Protein AF-A0A3T0N1G4-F1 (afdb_monomer_lite)

Organism: NCBI:txid2483033

pLDDT: mean 79.27, std 20.39, range [36.25, 96.81]

Foldseek 3Di:
DDQAALCNLVVLCVVLVHDQQLLCVQLVHDSCPNVCRNVVVDVDDDSSSSVSSVLLSVLLVVLCVVPVPDDNVVSSVSSSVSRDPVRCVNVPPPPPPPPDDDDDDDDDDDD

Secondary structure (DSSP, 8-state):
-PPPPHHHHHHHHHHHT--HHHHHHHTT--TTHHHHHHTT--SS--HHHHHHHHHHHHHHHHHHHH-TTS-HHHHHHHHHHHS-GGGGGGTTTSSSSSSS-----------

Radius of gyration: 19.56 Å; chains: 1; bounding box: 70×27×49 Å

Structure (mmCIF, N/CA/C/O backbone):
data_AF-A0A3T0N1G4-F1
#
_entry.id   AF-A0A3T0N1G4-F1
#
loop_
_atom_site.group_PDB
_atom_site.id
_atom_site.type_symbol
_atom_site.label_atom_id
_atom_site.label_alt_id
_atom_site.label_comp_id
_atom_site.label_asym_id
_atom_site.label_entity_id
_atom_site.label_seq_id
_atom_site.pdbx_PDB_ins_code
_atom_site.Cartn_x
_atom_site.Cartn_y
_atom_site.Cartn_z
_atom_site.occupancy
_atom_site.B_iso_or_equiv
_atom_site.auth_seq_id
_atom_site.auth_comp_id
_atom_site.auth_asym_id
_atom_site.auth_atom_id
_atom_site.pdbx_PDB_model_num
ATOM 1 N N . MET A 1 1 ? 14.052 12.418 0.357 1.00 53.47 1 MET A N 1
ATOM 2 C CA . MET A 1 1 ? 12.933 11.473 0.571 1.00 53.47 1 MET A CA 1
ATOM 3 C C . MET A 1 1 ? 13.498 10.068 0.515 1.00 53.47 1 MET A C 1
ATOM 5 O O . MET A 1 1 ? 14.041 9.711 -0.522 1.00 53.47 1 MET A O 1
ATOM 9 N N . THR A 1 2 ? 13.419 9.300 1.600 1.00 62.97 2 THR A N 1
ATOM 10 C CA . THR A 1 2 ? 13.808 7.882 1.584 1.00 62.97 2 THR A CA 1
ATOM 11 C C . THR A 1 2 ? 12.730 7.099 0.843 1.00 62.97 2 THR A C 1
ATOM 13 O O . THR A 1 2 ? 11.551 7.181 1.194 1.00 62.97 2 THR A O 1
ATOM 16 N N . LEU A 1 3 ? 13.114 6.417 -0.234 1.00 82.12 3 LEU A N 1
ATOM 17 C CA . LEU A 1 3 ? 12.211 5.560 -0.995 1.00 82.12 3 LEU A CA 1
ATOM 18 C C . LEU A 1 3 ? 11.958 4.280 -0.193 1.00 82.12 3 LEU A C 1
ATOM 20 O O . LEU A 1 3 ? 12.891 3.723 0.374 1.00 82.12 3 LEU A O 1
ATOM 24 N N . ILE A 1 4 ? 10.700 3.842 -0.127 1.00 91.38 4 ILE A N 1
ATOM 25 C CA . ILE A 1 4 ? 10.314 2.659 0.647 1.00 91.38 4 ILE A CA 1
ATOM 26 C C . ILE A 1 4 ? 10.863 1.382 0.002 1.00 91.38 4 ILE A C 1
ATOM 28 O O . ILE A 1 4 ? 10.738 1.198 -1.212 1.00 91.38 4 ILE A O 1
ATOM 32 N N . THR A 1 5 ? 11.435 0.490 0.806 1.00 93.25 5 THR A N 1
ATOM 33 C CA . THR A 1 5 ? 11.871 -0.838 0.350 1.00 93.25 5 THR A CA 1
ATOM 34 C C . THR A 1 5 ? 10.723 -1.864 0.390 1.00 93.25 5 THR A C 1
ATOM 36 O O . THR A 1 5 ? 9.736 -1.667 1.110 1.00 93.25 5 THR A O 1
ATOM 39 N N . PRO A 1 6 ? 10.824 -2.992 -0.339 1.00 94.50 6 PRO A N 1
ATOM 40 C CA . PRO A 1 6 ? 9.862 -4.099 -0.261 1.00 94.50 6 PRO A CA 1
ATOM 41 C C . PRO A 1 6 ? 9.600 -4.607 1.165 1.00 94.50 6 PRO A C 1
ATOM 43 O O . PRO A 1 6 ? 8.447 -4.802 1.570 1.00 94.50 6 PRO A O 1
ATOM 46 N N . GLN A 1 7 ? 10.662 -4.759 1.960 1.00 94.75 7 GLN A N 1
ATOM 47 C CA . GLN A 1 7 ? 10.570 -5.233 3.339 1.00 94.75 7 GLN A CA 1
ATOM 48 C C . GLN A 1 7 ? 9.890 -4.201 4.250 1.00 94.75 7 GLN A C 1
ATOM 50 O O . GLN A 1 7 ? 9.004 -4.548 5.034 1.00 94.75 7 GLN A O 1
ATOM 55 N N . GLU A 1 8 ? 10.238 -2.919 4.115 1.00 94.56 8 GLU A N 1
ATOM 56 C CA . GLU A 1 8 ? 9.575 -1.837 4.852 1.00 94.56 8 GLU A CA 1
ATOM 57 C C . GLU A 1 8 ? 8.087 -1.735 4.507 1.00 94.56 8 GLU A C 1
ATOM 59 O O . GLU A 1 8 ? 7.260 -1.564 5.408 1.00 94.56 8 GLU A O 1
ATOM 64 N N . CYS A 1 9 ? 7.735 -1.873 3.224 1.00 95.56 9 CYS A N 1
ATOM 65 C CA . CYS A 1 9 ? 6.347 -1.902 2.768 1.00 95.56 9 CYS A CA 1
ATOM 66 C C . CYS A 1 9 ? 5.580 -3.049 3.428 1.00 95.56 9 CYS A C 1
ATOM 68 O O . CYS A 1 9 ? 4.540 -2.812 4.046 1.00 95.56 9 CYS A O 1
ATOM 70 N N . THR A 1 10 ? 6.139 -4.260 3.387 1.00 96.69 10 THR A N 1
ATOM 71 C CA . THR A 1 10 ? 5.539 -5.452 4.000 1.00 96.69 10 THR A CA 1
ATOM 72 C C . THR A 1 10 ? 5.291 -5.248 5.493 1.00 96.69 10 THR A C 1
ATOM 74 O O . THR A 1 10 ? 4.183 -5.486 5.983 1.00 96.69 10 THR A O 1
ATOM 77 N N . ASN A 1 11 ? 6.301 -4.766 6.219 1.00 96.19 11 ASN A N 1
ATOM 78 C CA . ASN A 1 11 ? 6.227 -4.576 7.665 1.00 96.19 11 ASN A CA 1
ATOM 79 C C . ASN A 1 11 ? 5.189 -3.517 8.046 1.00 96.19 11 ASN A C 1
ATOM 81 O O . ASN A 1 11 ? 4.329 -3.772 8.893 1.00 96.19 11 ASN A O 1
ATOM 85 N N . LYS A 1 12 ? 5.219 -2.346 7.396 1.00 95.75 12 LYS A N 1
ATOM 86 C CA . LYS A 1 12 ? 4.255 -1.267 7.659 1.00 95.75 12 LYS A CA 1
ATOM 87 C C . LYS A 1 12 ? 2.833 -1.693 7.321 1.00 95.75 12 LYS A C 1
ATOM 89 O O . LYS A 1 12 ? 1.934 -1.524 8.143 1.00 95.75 12 LYS A O 1
ATOM 94 N N . ARG A 1 13 ? 2.628 -2.302 6.150 1.00 96.31 13 ARG A N 1
ATOM 95 C CA . ARG A 1 13 ? 1.311 -2.765 5.707 1.00 96.31 13 ARG A CA 1
ATOM 96 C C . ARG A 1 13 ? 0.714 -3.775 6.689 1.00 96.31 13 ARG A C 1
ATOM 98 O O . ARG A 1 13 ? -0.443 -3.627 7.084 1.00 96.31 13 ARG A O 1
ATOM 105 N N . ARG A 1 14 ? 1.499 -4.773 7.112 1.00 96.06 14 ARG A N 1
ATOM 106 C CA . ARG A 1 14 ? 1.060 -5.793 8.081 1.00 96.06 14 ARG A CA 1
ATOM 107 C C . ARG A 1 14 ? 0.767 -5.194 9.454 1.00 96.06 14 ARG A C 1
ATOM 109 O O . ARG A 1 14 ? -0.271 -5.510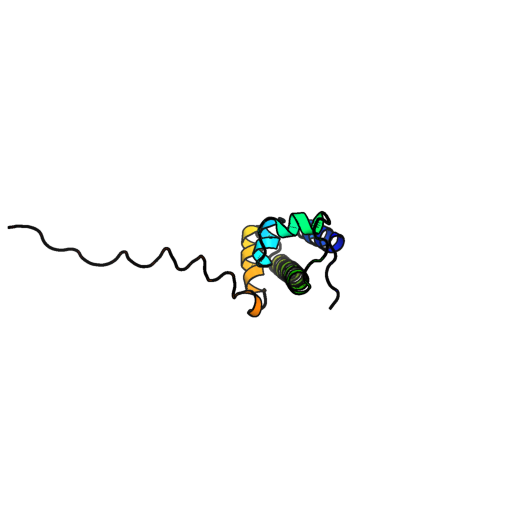 10.021 1.00 96.06 14 ARG A O 1
ATOM 116 N N . LYS A 1 15 ? 1.614 -4.284 9.948 1.00 94.94 15 LYS A N 1
ATOM 117 C CA . LYS A 1 15 ? 1.386 -3.569 11.217 1.00 94.94 15 LYS A CA 1
ATOM 118 C C . LYS A 1 15 ? 0.084 -2.760 11.195 1.00 94.94 15 LYS A C 1
ATOM 120 O O . LYS A 1 15 ? -0.643 -2.714 12.185 1.00 94.94 15 LYS A O 1
ATOM 125 N N . LEU A 1 16 ? -0.224 -2.127 10.065 1.00 92.12 16 LEU A N 1
ATOM 126 C CA . LEU A 1 16 ? -1.449 -1.346 9.896 1.00 92.12 16 LEU A CA 1
ATOM 127 C C . LEU A 1 16 ? -2.685 -2.221 9.629 1.00 92.12 16 LEU A C 1
ATOM 129 O O . LEU A 1 16 ? -3.798 -1.757 9.872 1.00 92.12 16 LEU A O 1
ATOM 133 N N . GLY A 1 17 ? -2.502 -3.478 9.214 1.00 93.38 17 GLY A N 1
ATOM 134 C CA . GLY A 1 17 ? -3.589 -4.397 8.866 1.00 93.38 17 GLY A CA 1
ATOM 135 C C . GLY A 1 17 ? -4.186 -4.137 7.480 1.00 93.38 17 GLY A C 1
ATOM 136 O O . GLY A 1 17 ? -5.332 -4.493 7.232 1.00 93.38 17 GLY A O 1
ATOM 137 N N . ILE A 1 18 ? -3.435 -3.500 6.575 1.00 94.12 18 ILE A N 1
ATOM 138 C CA . ILE A 1 18 ? -3.940 -3.107 5.253 1.00 94.12 18 ILE A CA 1
ATOM 139 C C . ILE A 1 18 ? -3.830 -4.297 4.277 1.00 94.12 18 ILE A C 1
ATOM 141 O O . ILE A 1 18 ? -2.746 -4.879 4.119 1.00 94.12 18 ILE A O 1
ATOM 145 N N . PRO A 1 19 ? -4.906 -4.674 3.566 1.00 94.81 19 PRO A N 1
ATOM 146 C CA . PRO A 1 19 ? -4.824 -5.635 2.467 1.00 94.81 19 PRO A CA 1
ATOM 147 C C . PRO A 1 19 ? -3.948 -5.117 1.317 1.00 94.81 19 PRO A C 1
ATOM 149 O O . PRO A 1 19 ? -3.937 -3.926 1.016 1.00 94.81 19 PRO A O 1
ATOM 152 N N . GLN A 1 20 ? -3.237 -6.005 0.615 1.00 95.88 20 GLN A N 1
ATOM 153 C CA . GLN A 1 20 ? -2.411 -5.601 -0.537 1.00 95.88 20 GLN A CA 1
ATOM 154 C C . GLN A 1 20 ? -3.238 -4.901 -1.628 1.00 95.88 20 GLN A C 1
ATOM 156 O O . GLN A 1 20 ? -2.778 -3.924 -2.210 1.00 95.88 20 GLN A O 1
ATOM 161 N N . THR A 1 21 ? -4.466 -5.368 -1.869 1.00 94.06 21 THR A N 1
ATOM 162 C CA . THR A 1 21 ? -5.407 -4.784 -2.837 1.00 94.06 21 THR A CA 1
ATOM 163 C C . THR A 1 21 ? -5.808 -3.360 -2.465 1.00 94.06 21 THR A C 1
ATOM 165 O O . THR A 1 21 ? -5.699 -2.466 -3.296 1.00 94.06 21 THR A O 1
ATOM 168 N N . ALA A 1 22 ? -6.162 -3.126 -1.201 1.00 92.38 22 ALA A N 1
ATOM 169 C CA . ALA A 1 22 ? -6.492 -1.797 -0.694 1.00 92.38 22 ALA A CA 1
ATOM 170 C C . ALA A 1 22 ? -5.308 -0.827 -0.825 1.00 92.38 22 ALA A C 1
ATOM 172 O O . ALA A 1 22 ? -5.479 0.330 -1.200 1.00 92.38 22 ALA A O 1
ATOM 173 N N . LEU A 1 23 ? -4.082 -1.300 -0.570 1.00 94.94 23 LEU A N 1
ATOM 174 C CA . LEU A 1 23 ? -2.891 -0.476 -0.762 1.00 94.94 23 LEU A CA 1
ATOM 175 C C . LEU A 1 23 ? -2.641 -0.157 -2.247 1.00 94.94 23 LEU A C 1
ATOM 177 O O . LEU A 1 23 ? -2.241 0.963 -2.561 1.00 94.94 23 LEU A O 1
ATOM 181 N N . CYS A 1 24 ? -2.904 -1.099 -3.162 1.00 94.81 24 CYS A N 1
ATOM 182 C CA . CYS A 1 24 ? -2.873 -0.829 -4.603 1.00 94.81 24 CYS A CA 1
ATOM 183 C C . CYS A 1 24 ? -3.877 0.267 -4.987 1.00 94.81 24 CYS A C 1
ATOM 185 O O . CYS A 1 24 ? -3.503 1.193 -5.701 1.00 94.81 24 CYS A O 1
ATOM 187 N N . GLU A 1 25 ? -5.116 0.185 -4.498 1.00 92.25 25 GLU A N 1
ATOM 188 C CA . GLU A 1 25 ? -6.170 1.172 -4.768 1.00 92.25 25 GLU A CA 1
ATOM 189 C C . GLU A 1 25 ? -5.781 2.567 -4.271 1.00 92.25 25 GLU A C 1
ATOM 191 O O . GLU A 1 25 ? -5.823 3.529 -5.037 1.00 92.25 25 GLU A O 1
ATOM 196 N N . LEU A 1 26 ? -5.318 2.670 -3.021 1.00 91.25 26 LEU A N 1
ATOM 197 C CA . LEU A 1 26 ? -4.870 3.935 -2.429 1.00 91.25 26 LEU A CA 1
ATOM 198 C C . LEU A 1 26 ? -3.672 4.537 -3.172 1.00 91.25 26 LEU A C 1
ATOM 200 O O . LEU A 1 26 ? -3.578 5.752 -3.324 1.00 91.25 26 LEU A O 1
ATOM 204 N N . ALA A 1 27 ? -2.759 3.700 -3.658 1.00 91.31 27 ALA A N 1
ATOM 205 C CA . ALA A 1 27 ? -1.601 4.152 -4.422 1.00 91.31 27 ALA A CA 1
ATOM 206 C C . ALA A 1 27 ? -1.908 4.397 -5.916 1.00 91.31 27 ALA A C 1
ATOM 208 O O . ALA A 1 27 ? -1.009 4.804 -6.654 1.00 91.31 27 ALA A O 1
ATOM 209 N N . GLY A 1 28 ? -3.133 4.129 -6.388 1.00 92.69 28 GLY A N 1
ATOM 210 C CA . GLY A 1 28 ? -3.492 4.232 -7.808 1.00 92.69 28 GLY A CA 1
ATOM 211 C C . GLY A 1 28 ? -2.730 3.241 -8.699 1.00 92.69 28 GLY A C 1
ATOM 212 O O . GLY A 1 28 ? -2.364 3.558 -9.832 1.00 92.69 28 GLY A O 1
ATOM 213 N N . LEU A 1 29 ? -2.426 2.053 -8.174 1.00 92.94 29 LEU A N 1
ATOM 214 C CA . LEU A 1 29 ? -1.640 1.012 -8.835 1.00 92.94 29 LEU A CA 1
ATOM 215 C C . LEU A 1 29 ? -2.523 -0.163 -9.265 1.00 92.94 29 LEU A C 1
ATOM 217 O O . LEU A 1 29 ? -3.617 -0.380 -8.753 1.00 92.94 29 LEU A O 1
ATOM 221 N N . ARG A 1 30 ? -2.015 -0.982 -10.195 1.00 92.56 30 ARG A N 1
ATOM 222 C CA . ARG A 1 30 ? -2.677 -2.243 -10.562 1.00 92.56 30 ARG A CA 1
ATOM 223 C C . ARG A 1 30 ? -2.778 -3.165 -9.348 1.00 92.56 30 ARG A C 1
ATOM 225 O O . ARG A 1 30 ? -1.841 -3.243 -8.558 1.00 92.56 30 ARG A O 1
ATOM 232 N N . SER A 1 31 ? -3.873 -3.918 -9.267 1.00 88.88 31 SER A N 1
ATOM 233 C CA . SER A 1 31 ? -4.255 -4.750 -8.115 1.00 88.88 31 SER A CA 1
ATOM 234 C C . SER A 1 31 ? -3.188 -5.747 -7.641 1.00 88.88 31 SER A C 1
ATOM 236 O O . SER A 1 31 ? -3.149 -6.073 -6.459 1.00 88.88 31 SER A O 1
ATOM 238 N N . ASN A 1 32 ? -2.282 -6.190 -8.518 1.00 94.19 32 ASN A N 1
ATOM 239 C CA . ASN A 1 32 ? -1.202 -7.124 -8.188 1.00 94.19 32 ASN A CA 1
ATOM 240 C C . ASN A 1 32 ? 0.168 -6.466 -7.934 1.00 94.19 32 ASN A C 1
ATOM 242 O O . ASN A 1 32 ? 1.144 -7.178 -7.685 1.00 94.19 32 ASN A O 1
ATOM 246 N N . TYR A 1 33 ? 0.276 -5.135 -8.013 1.00 95.62 33 TYR A N 1
ATOM 247 C CA . TYR A 1 33 ? 1.570 -4.456 -7.947 1.00 95.62 33 TYR A CA 1
ATOM 248 C C . TYR A 1 33 ? 2.235 -4.622 -6.580 1.00 95.62 33 TYR A C 1
ATOM 250 O O . TYR A 1 33 ? 3.401 -4.999 -6.528 1.00 95.62 33 TYR A O 1
ATOM 258 N N . ILE A 1 34 ? 1.501 -4.401 -5.483 1.00 96.81 34 ILE A N 1
ATOM 259 C CA . ILE A 1 34 ? 2.041 -4.538 -4.121 1.00 96.81 34 ILE A CA 1
ATOM 260 C C . ILE A 1 34 ? 2.503 -5.970 -3.852 1.00 96.81 34 ILE A C 1
ATOM 262 O O . ILE A 1 34 ? 3.590 -6.156 -3.327 1.00 96.81 34 ILE A O 1
ATOM 266 N N . CYS A 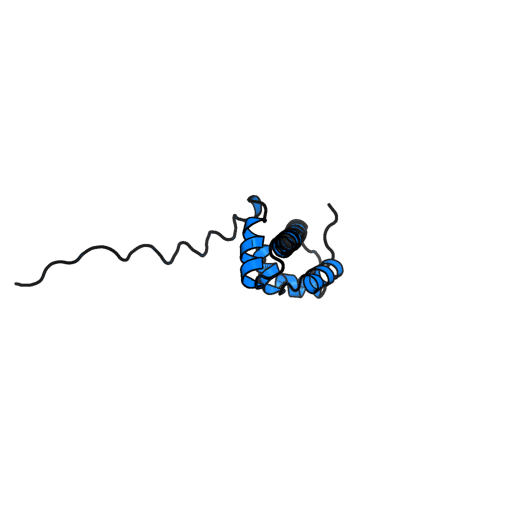1 35 ? 1.739 -6.981 -4.274 1.00 96.19 35 CYS A N 1
ATOM 267 C CA . CYS A 1 35 ? 2.141 -8.382 -4.127 1.00 96.19 35 CYS A CA 1
ATOM 268 C C . CYS A 1 35 ? 3.482 -8.669 -4.826 1.00 96.19 35 CYS A C 1
ATOM 270 O O . CYS A 1 35 ? 4.388 -9.252 -4.234 1.00 96.19 35 CYS A O 1
ATOM 272 N N . ARG A 1 36 ? 3.650 -8.190 -6.066 1.00 96.44 36 ARG A N 1
ATOM 273 C CA . ARG A 1 36 ? 4.917 -8.328 -6.801 1.00 96.44 36 ARG A CA 1
ATOM 274 C C . ARG A 1 36 ? 6.051 -7.520 -6.181 1.00 96.44 36 ARG A C 1
ATOM 276 O O . ARG A 1 36 ? 7.187 -7.975 -6.214 1.00 96.44 36 ARG A O 1
ATOM 283 N N . PHE A 1 37 ? 5.748 -6.332 -5.670 1.00 96.12 37 PHE A N 1
ATOM 284 C CA . PHE A 1 37 ? 6.723 -5.460 -5.031 1.00 96.12 37 PHE A CA 1
ATOM 285 C C . PHE A 1 37 ? 7.245 -6.076 -3.730 1.00 96.12 37 PHE A C 1
ATOM 287 O O . PHE A 1 37 ? 8.449 -6.207 -3.584 1.00 96.12 37 PHE A O 1
ATOM 294 N N . GLU A 1 38 ? 6.355 -6.525 -2.840 1.00 95.12 38 GLU A N 1
ATOM 295 C CA . GLU A 1 38 ? 6.704 -7.183 -1.570 1.00 95.12 38 GLU A CA 1
ATOM 296 C C . GLU A 1 38 ? 7.429 -8.520 -1.762 1.00 95.12 38 GLU A C 1
ATOM 298 O O . GLU A 1 38 ? 8.200 -8.920 -0.900 1.00 95.12 38 GLU A O 1
ATOM 303 N N . GLY A 1 39 ? 7.180 -9.218 -2.875 1.00 94.69 39 GLY A N 1
ATOM 304 C CA . GLY A 1 39 ? 7.859 -10.469 -3.224 1.00 94.69 39 GLY A CA 1
ATOM 305 C C . GLY A 1 39 ? 9.146 -10.299 -4.036 1.00 94.69 39 GLY A C 1
ATOM 306 O O . GLY A 1 39 ? 9.563 -11.266 -4.680 1.00 94.69 39 GLY A O 1
ATOM 307 N N . ASP A 1 40 ? 9.702 -9.083 -4.101 1.00 92.50 40 ASP A N 1
ATOM 308 C CA . ASP A 1 40 ? 10.921 -8.743 -4.852 1.00 92.50 40 ASP A CA 1
ATOM 309 C C . ASP A 1 40 ? 10.865 -9.151 -6.342 1.00 92.50 40 ASP A C 1
ATOM 311 O O . ASP A 1 40 ? 11.867 -9.464 -6.982 1.00 92.50 40 ASP A O 1
ATOM 315 N N . LYS A 1 41 ? 9.665 -9.159 -6.942 1.00 94.25 41 LYS A N 1
ATOM 316 C CA . LYS A 1 41 ? 9.432 -9.520 -8.360 1.00 94.25 41 LYS A CA 1
ATOM 317 C C . LYS A 1 41 ? 9.459 -8.315 -9.303 1.00 94.25 41 LYS A C 1
ATOM 319 O O . LYS A 1 41 ? 9.004 -8.414 -10.452 1.00 94.25 41 LYS A O 1
ATOM 324 N N . ILE A 1 42 ? 9.910 -7.164 -8.811 1.00 92.12 42 ILE A N 1
ATOM 325 C CA . ILE A 1 42 ? 10.050 -5.918 -9.565 1.00 92.12 42 ILE A CA 1
ATOM 326 C C . ILE A 1 42 ? 11.514 -5.510 -9.491 1.00 92.12 42 ILE A C 1
ATOM 328 O O . ILE A 1 42 ? 11.970 -5.073 -8.444 1.00 92.12 42 ILE A O 1
ATOM 332 N N . LEU A 1 43 ? 12.221 -5.653 -10.612 1.00 86.38 43 LEU A N 1
ATOM 333 C CA . LEU A 1 43 ? 13.652 -5.367 -10.702 1.00 86.38 43 LEU A CA 1
ATOM 334 C C . LEU A 1 43 ? 13.950 -3.880 -10.449 1.00 86.38 43 LEU A C 1
ATOM 336 O O . LEU A 1 43 ? 14.839 -3.542 -9.682 1.00 86.38 43 LEU A O 1
ATOM 340 N N . GLU A 1 44 ? 13.153 -2.997 -11.060 1.00 88.06 44 GLU A N 1
ATOM 341 C CA . GLU A 1 44 ? 13.329 -1.545 -10.982 1.00 88.06 44 GLU A CA 1
ATOM 342 C C . GLU A 1 44 ? 11.978 -0.841 -10.769 1.00 88.06 44 GLU A C 1
ATOM 344 O O . GLU A 1 44 ? 11.257 -0.509 -11.720 1.00 88.06 44 GLU A O 1
ATOM 349 N N . PRO A 1 45 ? 11.558 -0.640 -9.511 1.00 89.44 45 PRO A N 1
ATOM 350 C CA . PRO A 1 45 ? 10.348 0.109 -9.215 1.00 89.44 45 PRO A CA 1
ATOM 351 C C . PRO A 1 45 ? 10.555 1.601 -9.509 1.00 89.44 45 PRO A C 1
ATOM 353 O O . PRO A 1 45 ? 11.471 2.242 -9.005 1.00 89.44 45 PRO A O 1
ATOM 356 N N . SER A 1 46 ? 9.646 2.191 -10.288 1.00 92.19 46 SER A N 1
ATOM 357 C CA . SER A 1 46 ? 9.669 3.635 -10.550 1.00 92.19 46 SER A CA 1
ATOM 358 C C . SER A 1 46 ? 9.551 4.433 -9.248 1.00 92.19 46 SER A C 1
ATOM 360 O O . SER A 1 46 ? 8.626 4.202 -8.465 1.00 92.19 46 SER A O 1
ATOM 362 N N . GLY A 1 47 ? 10.404 5.448 -9.069 1.00 90.38 47 GLY A N 1
ATOM 363 C CA . GLY A 1 47 ? 10.353 6.348 -7.911 1.00 90.38 47 GLY A CA 1
ATOM 364 C C . GLY A 1 47 ? 8.971 6.975 -7.684 1.00 90.38 47 GLY A C 1
ATOM 365 O O . GLY A 1 47 ? 8.530 7.082 -6.544 1.00 90.38 47 GLY A O 1
ATOM 366 N N . LYS A 1 48 ? 8.218 7.275 -8.756 1.00 90.69 48 LYS A N 1
ATOM 367 C CA . LYS A 1 48 ? 6.829 7.765 -8.651 1.00 90.69 48 LYS A CA 1
ATOM 368 C C . LYS A 1 48 ? 5.911 6.759 -7.952 1.00 90.69 48 LYS A C 1
ATOM 370 O O . LYS A 1 48 ? 5.096 7.145 -7.120 1.00 90.69 48 LYS A O 1
ATOM 375 N N . LYS A 1 49 ? 6.059 5.467 -8.260 1.00 92.94 49 LYS A N 1
ATOM 376 C CA . LYS A 1 49 ? 5.272 4.397 -7.630 1.00 92.94 49 LYS A CA 1
ATOM 377 C C . LYS A 1 49 ? 5.680 4.199 -6.174 1.00 92.94 49 LYS A C 1
ATOM 379 O O . LYS A 1 49 ? 4.812 4.030 -5.331 1.00 92.94 49 LYS A O 1
ATOM 384 N N . LEU A 1 50 ? 6.974 4.282 -5.863 1.00 94.25 50 LEU A N 1
ATOM 385 C CA . LEU A 1 50 ? 7.464 4.197 -4.481 1.00 94.25 50 LEU A CA 1
ATOM 386 C C . LEU A 1 50 ? 6.930 5.346 -3.614 1.00 94.25 50 LEU A C 1
ATOM 388 O O . LEU A 1 50 ? 6.496 5.121 -2.485 1.00 94.25 50 LEU A O 1
ATOM 392 N N . VAL A 1 51 ? 6.891 6.564 -4.160 1.00 92.88 51 VAL A N 1
ATOM 393 C CA . VAL A 1 51 ? 6.273 7.722 -3.497 1.00 92.88 51 VAL A CA 1
ATOM 394 C C . VAL A 1 51 ? 4.770 7.509 -3.303 1.00 92.88 51 VAL A C 1
ATOM 396 O O . VAL A 1 51 ? 4.269 7.752 -2.208 1.00 92.88 51 VAL A O 1
ATOM 399 N N . ALA A 1 52 ? 4.057 6.999 -4.313 1.00 92.56 52 ALA A N 1
ATOM 400 C CA . ALA A 1 52 ? 2.628 6.700 -4.199 1.00 92.56 52 ALA A CA 1
ATOM 401 C C . ALA A 1 52 ? 2.331 5.679 -3.084 1.00 92.56 52 ALA A C 1
ATOM 403 O O . ALA A 1 52 ? 1.426 5.896 -2.281 1.00 92.56 52 ALA A O 1
ATOM 404 N N . ILE A 1 53 ? 3.136 4.616 -2.975 1.00 94.50 53 ILE A N 1
ATOM 405 C CA . ILE A 1 53 ? 3.017 3.612 -1.903 1.00 94.50 53 ILE A CA 1
ATOM 406 C C . ILE A 1 53 ? 3.268 4.247 -0.531 1.00 94.50 53 ILE A C 1
ATOM 408 O O . ILE A 1 53 ? 2.499 4.024 0.403 1.00 94.50 53 ILE A O 1
ATOM 412 N N . SER A 1 54 ? 4.321 5.060 -0.409 1.00 94.00 54 SER A N 1
ATOM 413 C CA . SER A 1 54 ? 4.657 5.744 0.845 1.00 94.00 54 SER A CA 1
ATOM 414 C C . SER A 1 54 ? 3.536 6.690 1.299 1.00 94.00 54 SER A C 1
ATOM 416 O O . SER A 1 54 ? 3.126 6.660 2.461 1.00 94.00 54 SER A O 1
ATOM 418 N N . ASN A 1 55 ? 2.975 7.469 0.368 1.00 92.88 55 ASN A N 1
ATOM 419 C CA . ASN A 1 55 ? 1.851 8.366 0.638 1.00 92.88 55 ASN A CA 1
ATOM 420 C C . ASN A 1 55 ? 0.590 7.596 1.050 1.00 92.88 55 ASN A C 1
ATOM 422 O O . ASN A 1 55 ? -0.072 7.993 2.004 1.00 92.88 55 ASN A O 1
ATOM 426 N N . ALA A 1 56 ? 0.285 6.483 0.379 1.00 93.88 56 ALA A N 1
ATOM 427 C CA . ALA A 1 56 ? -0.864 5.643 0.705 1.00 93.88 56 ALA A CA 1
ATOM 428 C C . ALA A 1 56 ? -0.764 5.025 2.110 1.00 93.88 56 ALA A C 1
ATOM 430 O O . ALA A 1 56 ? -1.732 5.063 2.869 1.00 93.88 56 ALA A O 1
ATOM 431 N N . LEU A 1 57 ? 0.413 4.513 2.489 1.00 94.19 57 LEU A N 1
ATOM 432 C CA . LEU A 1 57 ? 0.652 3.994 3.841 1.00 94.19 57 LEU A CA 1
ATOM 433 C C . LEU A 1 57 ? 0.476 5.085 4.902 1.00 94.19 57 LEU A C 1
ATOM 435 O O . LEU A 1 57 ? -0.186 4.850 5.911 1.00 94.19 57 LEU A O 1
ATOM 439 N N . ARG A 1 58 ? 1.028 6.280 4.659 1.00 93.62 58 ARG A N 1
ATOM 440 C CA . ARG A 1 58 ? 0.906 7.422 5.575 1.00 93.62 58 ARG A CA 1
ATOM 441 C C . ARG A 1 58 ? -0.545 7.883 5.723 1.00 93.62 58 ARG A C 1
ATOM 443 O O . ARG A 1 58 ? -0.992 8.116 6.839 1.00 93.62 58 ARG A O 1
ATOM 450 N N . ALA A 1 59 ? -1.281 7.996 4.618 1.00 91.06 59 ALA A N 1
ATOM 451 C CA . ALA A 1 59 ? -2.687 8.391 4.634 1.00 91.06 59 ALA A CA 1
ATOM 452 C C . ALA A 1 59 ? -3.543 7.398 5.435 1.00 91.06 59 ALA A C 1
ATOM 454 O O . ALA A 1 59 ? -4.381 7.803 6.239 1.00 91.06 59 ALA A O 1
ATOM 455 N N . PHE A 1 60 ? -3.289 6.096 5.276 1.00 93.12 60 PHE A N 1
ATOM 456 C CA . PHE A 1 60 ? -3.988 5.072 6.048 1.00 93.12 60 PHE A CA 1
ATOM 457 C C . PHE A 1 60 ? -3.631 5.111 7.538 1.00 93.12 60 PHE A C 1
ATOM 459 O O . PHE A 1 60 ? -4.506 4.960 8.386 1.00 93.12 60 PHE A O 1
ATOM 466 N N . GLU A 1 61 ? -2.360 5.321 7.876 1.00 93.12 61 GLU A N 1
ATOM 467 C CA . GLU A 1 61 ? -1.919 5.469 9.267 1.00 93.12 61 GLU A CA 1
ATOM 468 C C . GLU A 1 61 ? -2.594 6.662 9.961 1.00 93.12 61 GLU A C 1
ATOM 470 O O . GLU A 1 61 ? -3.068 6.525 11.091 1.00 93.12 61 GLU A O 1
ATOM 475 N N . ILE A 1 62 ? -2.711 7.801 9.270 1.00 91.44 62 ILE A N 1
ATOM 476 C CA . ILE A 1 62 ? -3.450 8.979 9.753 1.00 91.44 62 ILE A CA 1
ATOM 477 C C . ILE A 1 62 ? -4.932 8.640 9.952 1.00 91.44 62 ILE A C 1
ATOM 479 O O . ILE A 1 62 ? -5.471 8.874 11.033 1.00 91.44 62 ILE A O 1
ATOM 483 N N . ALA A 1 63 ? -5.576 8.025 8.956 1.00 90.44 63 ALA A N 1
ATOM 484 C CA . ALA A 1 63 ? -6.980 7.627 9.051 1.00 90.44 63 ALA A CA 1
ATOM 485 C C . ALA A 1 63 ? -7.235 6.681 10.236 1.00 90.44 63 ALA A C 1
ATOM 487 O O . ALA A 1 63 ? -8.172 6.893 11.003 1.00 90.44 63 ALA A O 1
ATOM 488 N N . LYS A 1 64 ? -6.369 5.680 10.433 1.00 89.69 64 LYS A N 1
ATOM 489 C CA . LYS A 1 64 ? -6.456 4.729 11.551 1.00 89.69 64 LYS A CA 1
ATOM 490 C C . LYS A 1 64 ? -6.243 5.402 12.905 1.00 89.69 64 LYS A C 1
ATOM 492 O O . LYS A 1 64 ? -6.876 5.013 13.880 1.00 89.69 64 LYS A O 1
ATOM 497 N N . SER A 1 65 ? -5.372 6.405 12.965 1.00 89.62 65 SER A N 1
ATOM 498 C CA . SER A 1 65 ? -5.118 7.164 14.194 1.00 89.62 65 SER A CA 1
ATOM 499 C C . SER A 1 65 ? -6.309 8.052 14.569 1.00 89.62 65 SER A C 1
ATOM 501 O O . SER A 1 65 ? -6.642 8.157 15.746 1.00 89.62 65 SER A O 1
ATOM 503 N N . ASN A 1 66 ? -6.986 8.638 13.576 1.00 88.50 66 ASN A N 1
ATOM 504 C CA . ASN A 1 66 ? -8.181 9.465 13.776 1.00 88.50 66 ASN A CA 1
ATOM 505 C C . ASN A 1 66 ? -9.447 8.631 14.045 1.00 88.50 66 ASN A C 1
ATOM 507 O O . ASN A 1 66 ? -10.367 9.101 14.712 1.00 88.50 66 ASN A O 1
ATOM 511 N N . HIS A 1 67 ? -9.497 7.395 13.537 1.00 85.62 67 HIS A N 1
ATOM 512 C CA . HIS A 1 67 ? -10.646 6.497 13.650 1.00 85.62 67 HIS A CA 1
ATOM 513 C C . HIS A 1 67 ? -10.213 5.081 14.086 1.00 85.62 67 HIS A C 1
ATOM 515 O O . HIS A 1 67 ? -10.251 4.143 13.294 1.00 85.62 67 HIS A O 1
ATOM 521 N N . PRO A 1 68 ? -9.802 4.875 15.349 1.00 80.75 68 PRO A N 1
ATOM 522 C CA . PRO A 1 68 ? -9.213 3.605 15.789 1.00 80.75 68 PRO A CA 1
ATOM 523 C C . PRO A 1 68 ? -10.188 2.415 15.819 1.00 80.75 68 PRO A C 1
ATOM 525 O O . PRO A 1 68 ? -9.737 1.272 15.857 1.00 80.75 68 PRO A O 1
ATOM 528 N N . PHE A 1 69 ? -11.501 2.668 15.799 1.00 84.75 69 PHE A N 1
ATOM 529 C CA . PHE A 1 69 ? -12.550 1.651 15.965 1.00 84.75 69 PHE A CA 1
ATOM 530 C C . PHE A 1 69 ? -13.402 1.408 14.715 1.00 84.75 69 PHE A C 1
ATOM 532 O O . PHE A 1 69 ? -14.378 0.667 14.793 1.00 84.75 69 PHE A O 1
ATOM 539 N N . VAL A 1 70 ? -13.075 2.035 13.582 1.00 85.62 70 VAL A N 1
ATOM 540 C CA . VAL A 1 70 ? -13.848 1.848 12.347 1.00 85.62 70 VAL A CA 1
ATOM 541 C C . VAL A 1 70 ? -13.295 0.705 11.508 1.00 85.62 70 VAL A C 1
ATOM 543 O O . VAL A 1 70 ? -12.105 0.377 11.557 1.00 85.62 70 VAL A O 1
ATOM 546 N N . ASP A 1 71 ? -14.173 0.103 10.713 1.00 89.00 71 ASP A N 1
ATOM 547 C CA . ASP A 1 71 ? -13.811 -0.995 9.830 1.00 89.00 71 ASP A CA 1
ATOM 548 C C . ASP A 1 71 ? -12.784 -0.575 8.773 1.00 89.00 71 ASP A C 1
ATOM 550 O O . ASP A 1 71 ? -12.721 0.572 8.325 1.00 89.00 71 ASP A O 1
ATOM 554 N N . ILE A 1 72 ? -12.018 -1.553 8.281 1.00 85.00 72 ILE A N 1
ATOM 555 C CA . ILE A 1 72 ? -10.991 -1.339 7.246 1.00 85.00 72 ILE A CA 1
ATOM 556 C C . ILE A 1 72 ? -11.567 -0.621 6.018 1.00 85.00 72 ILE A C 1
ATOM 558 O O . ILE A 1 72 ? -10.893 0.226 5.436 1.00 85.00 72 ILE A O 1
ATOM 562 N N . LYS A 1 73 ? -12.810 -0.924 5.622 1.00 86.31 73 LYS A N 1
ATOM 563 C CA . LYS A 1 73 ? -13.463 -0.260 4.484 1.00 86.31 73 LYS A CA 1
ATOM 564 C C . LYS A 1 73 ? -13.630 1.242 4.714 1.00 86.31 73 LYS A C 1
ATOM 566 O O . LYS A 1 73 ? -13.347 2.026 3.813 1.00 86.31 73 LYS A O 1
ATOM 571 N N . GLU A 1 74 ? -14.036 1.643 5.913 1.00 86.88 74 GLU A N 1
ATOM 572 C CA . GLU A 1 74 ? -14.192 3.055 6.271 1.00 86.88 74 GLU A CA 1
ATOM 573 C C . GLU A 1 74 ? -12.83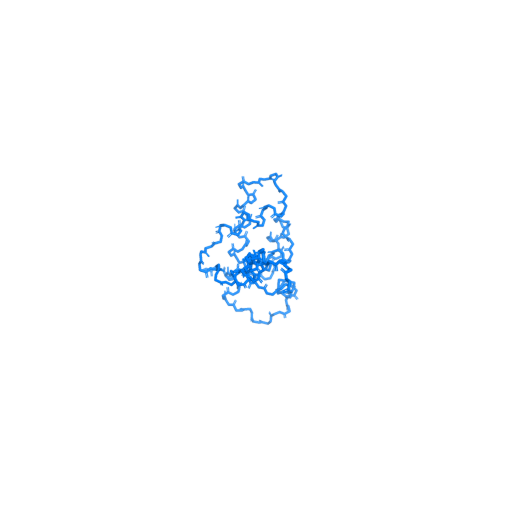3 3.751 6.381 1.00 86.88 74 GLU A C 1
ATOM 575 O O . GLU A 1 74 ? -12.677 4.871 5.891 1.00 86.88 74 GLU A O 1
ATOM 580 N N . LEU A 1 75 ? -11.815 3.056 6.905 1.00 87.25 75 LEU A N 1
ATOM 581 C CA . LEU A 1 75 ? -10.436 3.554 6.920 1.00 87.25 75 LEU A CA 1
ATOM 582 C C . LEU A 1 75 ? -9.890 3.817 5.515 1.00 87.25 75 LEU A C 1
ATOM 584 O O . LEU A 1 75 ? -9.208 4.818 5.311 1.00 87.25 75 LEU A O 1
ATOM 588 N N . ILE A 1 76 ? -10.195 2.960 4.536 1.00 87.38 76 ILE A N 1
ATOM 589 C CA . ILE A 1 76 ? -9.787 3.172 3.138 1.00 87.38 76 ILE A CA 1
ATOM 590 C C . ILE A 1 76 ? -10.433 4.448 2.588 1.00 87.38 76 ILE A C 1
ATOM 592 O O . ILE A 1 76 ? -9.742 5.273 1.990 1.00 87.38 76 ILE A O 1
ATOM 596 N N . VAL A 1 77 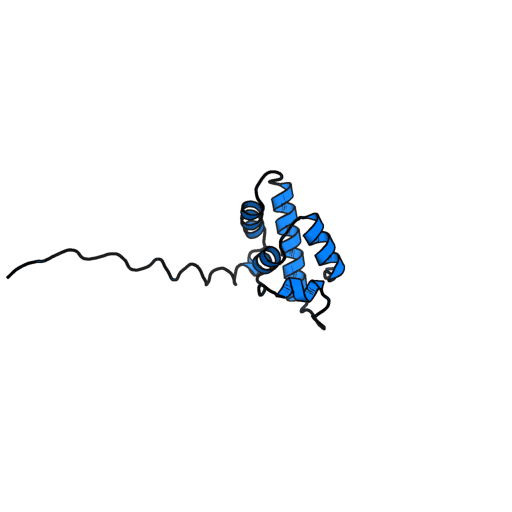? -11.733 4.644 2.821 1.00 87.19 77 VAL A N 1
ATOM 597 C CA . VAL A 1 77 ? -12.456 5.848 2.374 1.00 87.19 77 VAL A CA 1
ATOM 598 C C . VAL A 1 77 ? -11.902 7.109 3.045 1.00 87.19 77 VAL A C 1
ATOM 600 O O . VAL A 1 77 ? -11.731 8.133 2.384 1.00 87.19 77 VAL A O 1
ATOM 603 N N . ALA A 1 78 ? -11.582 7.046 4.339 1.00 85.69 78 ALA A N 1
ATOM 604 C CA . ALA A 1 78 ? -10.947 8.149 5.054 1.00 85.69 78 ALA A CA 1
ATOM 605 C C . ALA A 1 78 ? -9.538 8.441 4.505 1.00 85.69 78 ALA A C 1
ATOM 607 O O . ALA A 1 78 ? -9.227 9.587 4.189 1.00 85.69 78 ALA A O 1
ATOM 608 N N . ALA A 1 79 ? -8.719 7.412 4.278 1.00 86.62 79 A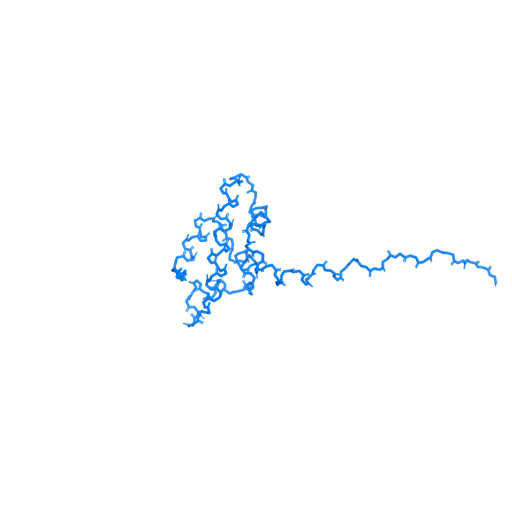LA A N 1
ATOM 609 C CA . ALA A 1 79 ? -7.372 7.554 3.728 1.00 86.62 79 ALA A CA 1
ATOM 610 C C . ALA A 1 79 ? -7.361 8.172 2.318 1.00 86.62 79 ALA A C 1
ATOM 612 O O . ALA A 1 79 ? -6.461 8.941 1.986 1.00 86.62 79 ALA A O 1
ATOM 613 N N . GLN A 1 80 ? -8.375 7.899 1.490 1.00 85.19 80 GLN A N 1
ATOM 614 C CA . GLN A 1 80 ? -8.516 8.546 0.179 1.00 85.19 80 GLN A CA 1
ATOM 615 C C . GLN A 1 80 ? -8.678 10.071 0.276 1.00 85.19 80 GLN A C 1
ATOM 617 O O . GLN A 1 80 ? -8.255 10.790 -0.635 1.00 85.19 80 GLN A O 1
ATOM 622 N N . LYS A 1 81 ? -9.271 10.580 1.365 1.00 82.06 81 LYS A N 1
ATOM 623 C CA . LYS A 1 81 ? -9.428 12.025 1.597 1.00 82.06 81 LYS A CA 1
ATOM 624 C C . LYS A 1 81 ? -8.097 12.686 1.953 1.00 82.06 81 LYS A C 1
ATOM 626 O O . LYS A 1 81 ? -7.833 13.780 1.461 1.00 82.06 81 LYS A O 1
ATOM 631 N N . GLU A 1 82 ? -7.260 11.978 2.709 1.00 81.25 82 GLU A N 1
ATOM 632 C CA . GLU A 1 82 ? -5.941 12.424 3.184 1.00 81.25 82 GLU A CA 1
ATOM 633 C C . GLU A 1 82 ? -4.834 12.364 2.109 1.00 81.25 82 GLU A C 1
ATOM 635 O O . GLU A 1 82 ? -3.747 12.917 2.291 1.00 81.25 82 GLU A O 1
ATOM 640 N N . LEU A 1 83 ? -5.071 11.696 0.972 1.00 77.00 83 LEU A N 1
ATOM 641 C CA . LEU A 1 83 ? -4.112 11.662 -0.136 1.00 77.00 83 LEU A CA 1
ATOM 642 C C . LEU A 1 83 ? -3.997 13.041 -0.821 1.00 77.00 83 LEU A C 1
ATOM 644 O O . LEU A 1 83 ? -5.018 13.654 -1.143 1.00 77.00 83 LEU A O 1
ATOM 648 N N . PRO A 1 84 ? -2.774 13.516 -1.135 1.00 64.00 84 PRO A N 1
ATOM 649 C CA . PRO A 1 84 ? -2.576 14.804 -1.797 1.00 64.00 84 PRO A CA 1
ATOM 650 C C . PRO A 1 84 ? -3.237 14.837 -3.188 1.00 64.00 84 PRO A C 1
ATOM 652 O O . PRO A 1 84 ? -3.096 13.889 -3.968 1.00 64.00 84 PRO A O 1
ATOM 655 N N . GLU A 1 85 ? -3.916 15.950 -3.504 1.00 55.28 85 GLU A N 1
ATOM 656 C CA . GLU A 1 85 ? -4.748 16.190 -4.707 1.00 55.28 85 GLU A CA 1
ATOM 657 C C . GLU A 1 85 ? -4.091 15.769 -6.036 1.00 55.28 85 GLU A C 1
ATOM 659 O O . GLU A 1 85 ? -4.761 15.257 -6.932 1.00 55.28 85 GLU A O 1
ATOM 664 N N . HIS A 1 86 ? -2.763 15.870 -6.152 1.00 47.16 86 HIS A N 1
ATOM 665 C CA . HIS A 1 86 ? -2.009 15.451 -7.343 1.00 47.16 86 HIS A CA 1
ATOM 666 C C . HIS A 1 86 ? -2.088 13.942 -7.656 1.00 47.16 86 HIS A C 1
ATOM 668 O O . HIS A 1 86 ? -1.747 13.529 -8.764 1.00 47.16 86 HIS A O 1
ATOM 674 N N . SER A 1 87 ? -2.560 13.121 -6.714 1.00 49.56 87 SER A N 1
ATOM 675 C CA . SER A 1 87 ? -2.739 11.667 -6.874 1.00 49.56 87 SER A CA 1
ATOM 676 C C . SER A 1 87 ? -4.170 11.288 -7.288 1.00 49.56 87 SER A C 1
ATOM 678 O O . SER A 1 87 ? -4.412 10.160 -7.714 1.00 49.56 87 SER A O 1
ATOM 680 N N . LYS A 1 88 ? -5.130 12.224 -7.196 1.00 46.44 88 LYS A N 1
ATOM 681 C CA . LYS A 1 88 ? -6.570 11.972 -7.414 1.00 46.44 88 LYS A CA 1
ATOM 682 C C . LYS A 1 88 ? -6.973 11.911 -8.895 1.00 46.44 88 LYS A C 1
ATOM 684 O O . LYS A 1 88 ? -8.080 11.476 -9.209 1.00 46.44 88 LYS A O 1
ATOM 689 N N . SER A 1 89 ? -6.070 12.284 -9.809 1.00 44.91 89 SER A N 1
ATOM 690 C CA . SER A 1 89 ? -6.324 12.337 -11.260 1.00 44.91 89 SER A CA 1
ATOM 691 C C . SER A 1 89 ? -6.720 10.979 -11.876 1.00 44.91 89 SER A C 1
ATOM 693 O O . SER A 1 89 ? -7.498 10.940 -12.824 1.00 44.91 89 SER A O 1
ATOM 695 N N . ALA A 1 90 ? -6.284 9.847 -11.307 1.00 48.56 90 ALA A N 1
ATOM 696 C CA . ALA A 1 90 ? -6.565 8.523 -11.880 1.00 48.56 90 ALA A CA 1
ATOM 697 C C . ALA A 1 90 ? -7.895 7.881 -11.428 1.00 48.56 90 ALA A C 1
ATOM 699 O O . ALA A 1 90 ? -8.384 6.971 -12.092 1.00 48.56 90 ALA A O 1
ATOM 700 N N . ILE A 1 91 ? -8.501 8.326 -10.320 1.00 47.75 91 ILE A N 1
ATOM 701 C CA . ILE A 1 91 ? -9.651 7.623 -9.707 1.00 47.75 91 ILE A CA 1
ATOM 702 C C . ILE A 1 91 ? -11.000 8.169 -10.217 1.00 47.75 91 ILE A C 1
ATOM 704 O O . ILE A 1 91 ? -12.026 7.495 -10.143 1.00 47.75 91 ILE A O 1
ATOM 708 N N . ARG A 1 92 ? -11.024 9.365 -10.820 1.00 42.59 92 ARG A N 1
ATOM 709 C CA . ARG A 1 92 ? -12.274 10.017 -11.251 1.00 42.59 92 ARG A CA 1
ATOM 710 C C . ARG A 1 92 ? -12.879 9.521 -12.570 1.00 42.59 92 ARG A C 1
ATOM 712 O O . ARG A 1 92 ? -13.982 9.950 -12.888 1.00 42.59 92 ARG A O 1
ATOM 719 N N . GLN A 1 93 ? -12.231 8.625 -13.318 1.00 41.53 93 GLN A N 1
ATOM 720 C CA . GLN A 1 93 ? -12.760 8.200 -14.626 1.00 41.53 93 GLN A CA 1
ATOM 721 C C . GLN A 1 93 ? -13.698 6.982 -14.604 1.00 41.53 93 GLN A C 1
ATOM 723 O O . GLN A 1 93 ? -14.320 6.709 -15.622 1.00 41.53 93 GLN A O 1
ATOM 728 N N . VAL A 1 94 ? -13.874 6.277 -13.478 1.00 44.88 94 VAL A N 1
ATOM 729 C CA . VAL A 1 94 ? -14.706 5.049 -13.458 1.00 44.88 94 VAL A CA 1
ATOM 730 C C . VAL A 1 94 ? -16.139 5.283 -12.943 1.00 44.88 94 VAL A C 1
ATOM 732 O O . VAL A 1 94 ? -17.009 4.456 -13.177 1.00 44.88 94 VAL A O 1
ATOM 735 N N . SER A 1 95 ? -16.442 6.425 -12.311 1.00 41.62 95 SER A N 1
ATOM 736 C CA . SER A 1 95 ? -17.741 6.629 -11.630 1.00 41.62 95 SER A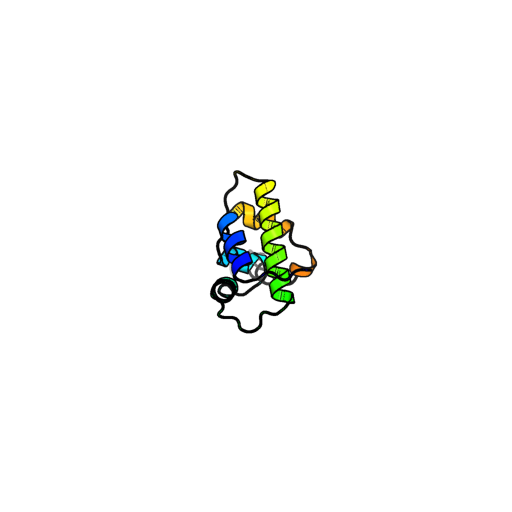 CA 1
ATOM 737 C C . SER A 1 95 ? -18.748 7.537 -12.360 1.00 41.62 95 SER A C 1
ATOM 739 O O . SER A 1 95 ? -19.832 7.787 -11.847 1.00 41.62 95 SER A O 1
ATOM 741 N N . GLN A 1 96 ? -18.429 8.059 -13.552 1.00 44.44 96 GLN A N 1
ATOM 742 C CA . GLN A 1 96 ? -19.340 8.966 -14.281 1.00 44.44 96 GLN A CA 1
ATOM 743 C C . GLN A 1 96 ? -20.124 8.311 -15.428 1.00 44.44 96 GLN A C 1
ATOM 745 O O . GLN A 1 96 ? -20.913 8.993 -16.074 1.00 44.44 96 GLN A O 1
ATOM 750 N N . GLN A 1 97 ? -19.970 7.005 -15.676 1.00 45.69 97 GLN A N 1
ATOM 751 C CA . GLN A 1 97 ? -20.574 6.361 -16.852 1.00 45.69 97 GLN A CA 1
ATOM 752 C C . GLN A 1 97 ? -21.835 5.516 -16.583 1.00 45.69 97 GLN A C 1
ATOM 754 O O . GLN A 1 97 ? -22.277 4.804 -17.477 1.00 45.69 97 GLN A O 1
ATOM 759 N N . THR A 1 98 ? -22.474 5.618 -15.409 1.00 41.97 98 THR A N 1
ATOM 760 C CA . THR A 1 98 ? -23.753 4.911 -15.151 1.00 41.97 98 THR A CA 1
ATOM 761 C C . THR A 1 98 ? -24.911 5.778 -14.659 1.00 41.97 98 THR A C 1
ATOM 763 O O . THR A 1 98 ? -25.967 5.237 -14.362 1.00 41.97 98 THR A O 1
ATOM 766 N N . CYS A 1 99 ? -24.788 7.108 -14.624 1.00 39.41 99 CYS A N 1
ATOM 767 C CA . CYS A 1 99 ? -25.888 7.972 -14.173 1.00 39.41 99 CYS A CA 1
ATOM 768 C C . CYS A 1 99 ? -26.108 9.167 -15.106 1.00 39.41 99 CYS A C 1
ATOM 770 O O . CYS A 1 99 ? -25.958 10.310 -14.689 1.00 39.41 99 CYS A O 1
ATOM 772 N N . ALA A 1 100 ? -26.448 8.923 -16.373 1.00 46.44 100 ALA A N 1
ATOM 773 C CA . ALA A 1 100 ? -27.090 9.938 -17.212 1.00 46.44 100 ALA A CA 1
ATOM 774 C C . ALA A 1 100 ? -27.753 9.298 -18.438 1.00 46.44 100 ALA A C 1
ATOM 776 O O . ALA A 1 100 ? -27.126 9.205 -19.494 1.00 46.44 100 ALA A O 1
ATOM 777 N N . LYS A 1 101 ? -29.014 8.874 -18.279 1.00 46.09 101 LYS A N 1
ATOM 778 C CA . LYS A 1 101 ? -30.157 9.116 -19.190 1.00 46.09 101 LYS A CA 1
ATOM 779 C C . LYS A 1 101 ? -31.275 8.094 -18.938 1.00 46.09 101 LYS A C 1
ATOM 781 O O . LYS A 1 101 ? -31.609 7.308 -19.808 1.00 46.09 101 LYS A O 1
ATOM 786 N N . ASP A 1 102 ? -31.882 8.176 -17.759 1.00 48.38 102 ASP A N 1
ATOM 787 C CA . ASP A 1 102 ? -33.314 7.918 -17.622 1.00 48.38 102 ASP A CA 1
ATOM 788 C C . ASP A 1 102 ? -33.951 9.237 -17.200 1.00 48.38 102 ASP A C 1
ATOM 790 O O . ASP A 1 102 ? -33.819 9.657 -16.052 1.00 48.38 102 ASP A O 1
ATOM 794 N N . SER A 1 103 ? -34.549 9.940 -18.161 1.00 46.78 103 SER A N 1
ATOM 795 C CA . SER A 1 103 ? -35.640 10.889 -17.932 1.00 46.78 103 SER A CA 1
ATOM 796 C C . SER A 1 103 ? -36.148 11.425 -19.273 1.00 46.78 103 SER A C 1
ATOM 798 O O . SER A 1 103 ? -35.359 11.913 -20.083 1.00 46.78 103 SER A O 1
ATOM 800 N N . VAL A 1 104 ? -37.481 11.416 -19.409 1.00 46.53 104 VAL A N 1
ATOM 801 C CA . VAL A 1 104 ? -38.334 12.053 -20.433 1.00 46.53 104 VAL A CA 1
ATOM 802 C C . VAL A 1 104 ? -38.551 11.171 -21.686 1.00 46.53 104 VAL A C 1
ATOM 804 O O . VAL A 1 104 ? -37.611 10.874 -22.403 1.00 46.53 104 VAL A O 1
ATOM 807 N N . CYS A 1 105 ? -39.752 10.688 -22.035 1.00 36.25 105 CYS A N 1
ATOM 808 C CA . CYS A 1 105 ? -41.076 11.286 -21.872 1.00 36.25 105 CYS A CA 1
ATOM 809 C C . CYS A 1 105 ? -42.197 10.229 -21.830 1.00 36.25 105 CYS A C 1
ATOM 811 O O . CYS A 1 105 ? -42.244 9.312 -22.648 1.00 36.25 105 CYS A O 1
ATOM 813 N N . LEU A 1 106 ? -43.139 10.437 -20.911 1.00 44.75 106 LEU A N 1
ATOM 814 C CA . LEU A 1 106 ? -44.509 9.933 -20.976 1.00 44.75 106 LEU A CA 1
ATOM 815 C C . LEU A 1 106 ? -45.279 10.665 -22.104 1.00 44.75 106 LEU A C 1
ATOM 817 O O . LEU A 1 106 ? -44.949 11.805 -22.425 1.00 44.75 106 LEU A O 1
ATOM 821 N N . THR A 1 107 ? -46.380 10.058 -22.570 1.00 47.78 107 THR A N 1
ATOM 822 C CA . THR A 1 107 ? -47.381 10.497 -23.585 1.00 47.78 107 THR A CA 1
ATOM 823 C C . THR A 1 107 ? -47.037 10.096 -25.033 1.00 47.78 107 THR A C 1
ATOM 825 O O . THR A 1 107 ? -45.929 10.320 -25.490 1.00 47.78 107 THR A O 1
ATOM 828 N N . LYS A 1 108 ? -47.909 9.460 -25.831 1.00 40.31 108 LYS A N 1
ATOM 829 C CA . LYS A 1 108 ? -49.381 9.476 -25.879 1.00 40.31 108 LYS A CA 1
ATOM 830 C C . LYS A 1 108 ? -49.906 8.228 -26.620 1.00 40.31 108 LYS A C 1
ATOM 832 O O . LYS A 1 108 ? -49.326 7.814 -27.618 1.00 40.31 108 LYS A O 1
ATOM 837 N N . ALA A 1 109 ? -51.004 7.661 -26.126 1.00 47.97 109 ALA A N 1
ATOM 838 C CA . ALA A 1 109 ? -51.765 6.585 -26.754 1.00 47.97 109 ALA A CA 1
ATOM 839 C C . ALA A 1 109 ? -52.779 7.109 -27.794 1.00 47.97 109 ALA A C 1
ATOM 841 O O . ALA A 1 109 ? -53.237 8.245 -27.684 1.00 47.97 109 ALA A O 1
ATOM 842 N N . ALA A 1 110 ? -53.166 6.201 -28.698 1.00 42.62 110 ALA A N 1
ATOM 843 C CA . ALA A 1 110 ? -54.428 6.113 -29.444 1.00 42.62 110 ALA A CA 1
ATOM 844 C C . ALA A 1 110 ? -54.789 7.228 -30.447 1.00 42.62 110 ALA A C 1
ATOM 846 O O . ALA A 1 110 ? -55.328 8.270 -30.074 1.00 42.62 110 ALA A O 1
ATOM 847 N N . SER A 1 111 ? -54.664 6.933 -31.744 1.00 44.47 111 SER A N 1
ATOM 848 C CA . SER A 1 111 ? -55.763 6.509 -32.649 1.00 44.47 111 SER A CA 1
ATOM 849 C C . SER A 1 111 ? -55.259 6.453 -34.088 1.00 44.47 111 SER A C 1
ATOM 851 O O . SER A 1 111 ? -54.500 7.372 -34.465 1.00 44.47 111 SER A O 1
#

InterPro domains:
  IPR001387 Cro/C1-type, helix-turn-helix domain [PS50943] (13-65)
  IPR001387 Cro/C1-type, helix-turn-helix domain [cd00093] (13-57)
  IPR010982 Lambda repressor-like, DNA-binding domain superfamily [G3DSA:1.10.260.40] (1-68)
  IPR010982 Lambda repressor-like, DNA-binding domain superfamily [SSF47413] (11-58)

Sequence (111 aa):
MTLITPQECTNKRRKLGIPQTALCELAGLRSNYICRFEGDKILEPSGKKLVAISNALRAFEIAKSNHPFVDIKELIVAAQKELPEHSKSAIRQVSQQTCAKDSVCLTKAAS